Protein AF-A0A962GSU3-F1 (afdb_monomer)

Structure (mmCIF, N/CA/C/O backbone):
data_AF-A0A962GSU3-F1
#
_entry.id   AF-A0A962GSU3-F1
#
loop_
_atom_site.group_PDB
_atom_site.id
_atom_site.type_symbol
_atom_site.label_atom_id
_atom_site.label_alt_id
_atom_site.label_comp_id
_atom_site.label_asym_id
_atom_site.label_entity_id
_atom_site.label_seq_id
_atom_site.pdbx_PDB_ins_code
_atom_site.Cartn_x
_atom_site.Cartn_y
_atom_site.Cartn_z
_atom_site.occupancy
_atom_site.B_iso_or_equiv
_atom_site.auth_seq_id
_atom_site.auth_comp_id
_atom_site.auth_asym_id
_atom_site.auth_atom_id
_atom_site.pdbx_PDB_model_num
ATOM 1 N N . VAL A 1 1 ? 14.286 -8.274 -24.736 1.00 92.25 1 VAL A N 1
ATOM 2 C CA . VAL A 1 1 ? 14.435 -6.960 -24.061 1.00 92.25 1 VAL A CA 1
ATOM 3 C C . VAL A 1 1 ? 13.382 -5.939 -24.498 1.00 92.25 1 VAL A C 1
ATOM 5 O O . VAL A 1 1 ? 12.636 -5.507 -23.636 1.00 92.25 1 VAL A O 1
ATOM 8 N N . LYS A 1 2 ? 13.214 -5.642 -25.800 1.00 97.00 2 LYS A N 1
ATOM 9 C CA . LYS A 1 2 ? 12.208 -4.683 -26.334 1.00 97.00 2 LYS A CA 1
ATOM 10 C C . LYS A 1 2 ? 10.817 -4.743 -25.669 1.00 97.00 2 LYS A C 1
ATOM 12 O O . LYS A 1 2 ? 10.337 -3.745 -25.149 1.00 97.00 2 LYS A O 1
ATOM 17 N N . ARG A 1 3 ? 10.202 -5.933 -25.636 1.00 96.81 3 ARG A N 1
ATOM 18 C CA . ARG A 1 3 ? 8.864 -6.163 -25.050 1.00 96.81 3 ARG A CA 1
ATOM 19 C C . ARG A 1 3 ? 8.799 -5.875 -23.545 1.00 96.81 3 ARG A C 1
ATOM 21 O O . ARG A 1 3 ? 7.816 -5.310 -23.094 1.00 96.81 3 ARG A O 1
ATOM 28 N N . MET A 1 4 ? 9.853 -6.216 -22.799 1.00 97.38 4 MET A N 1
ATOM 29 C CA . MET A 1 4 ? 9.926 -5.952 -21.355 1.00 97.38 4 MET A CA 1
ATOM 30 C C . MET A 1 4 ? 9.990 -4.453 -21.065 1.00 97.38 4 MET A C 1
ATOM 32 O O . MET A 1 4 ? 9.334 -3.987 -20.146 1.00 97.38 4 MET A O 1
ATOM 36 N N . ILE A 1 5 ? 10.727 -3.694 -21.883 1.00 97.50 5 ILE A N 1
ATOM 37 C CA . ILE A 1 5 ? 10.762 -2.231 -21.774 1.00 97.50 5 ILE A CA 1
ATOM 38 C C . ILE A 1 5 ? 9.368 -1.653 -22.062 1.00 97.50 5 ILE A C 1
ATOM 40 O O . ILE A 1 5 ? 8.900 -0.806 -21.319 1.00 97.50 5 ILE A O 1
ATOM 44 N N . CYS A 1 6 ? 8.657 -2.159 -23.075 1.00 97.50 6 CYS A N 1
ATOM 45 C CA . CYS A 1 6 ? 7.328 -1.648 -23.438 1.00 97.50 6 CYS A CA 1
ATOM 46 C C . CYS A 1 6 ? 6.250 -1.846 -22.352 1.00 97.50 6 CYS A C 1
ATOM 48 O O . CYS A 1 6 ? 5.278 -1.099 -22.337 1.00 97.50 6 CYS A O 1
ATOM 50 N N . ILE A 1 7 ? 6.395 -2.834 -21.460 1.00 96.38 7 ILE A N 1
ATOM 51 C CA . ILE A 1 7 ? 5.463 -3.053 -20.334 1.00 96.38 7 ILE A CA 1
ATOM 52 C C . ILE A 1 7 ? 5.933 -2.407 -19.023 1.00 96.38 7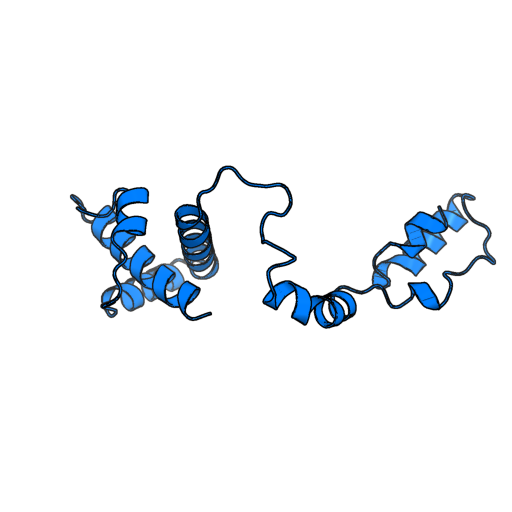 ILE A C 1
ATOM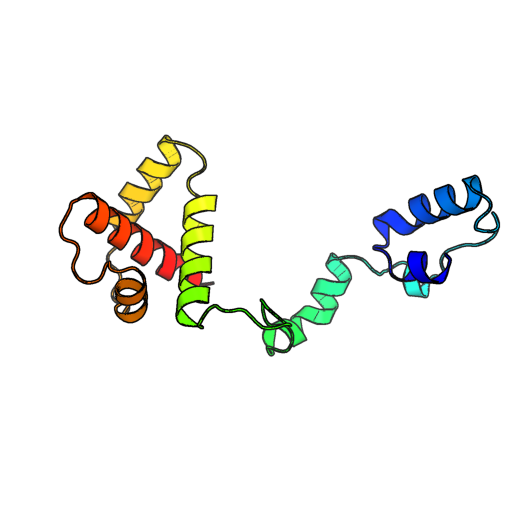 54 O O . ILE A 1 7 ? 5.197 -2.423 -18.039 1.00 96.38 7 ILE A O 1
ATOM 58 N N . ALA A 1 8 ? 7.154 -1.865 -18.985 1.00 96.94 8 ALA A N 1
ATOM 59 C CA . ALA A 1 8 ? 7.671 -1.159 -17.820 1.00 96.94 8 ALA A CA 1
ATOM 60 C C . ALA A 1 8 ? 6.967 0.193 -17.650 1.00 96.94 8 ALA A C 1
ATOM 62 O O . ALA A 1 8 ? 6.444 0.751 -18.623 1.00 96.94 8 ALA A O 1
ATOM 63 N N . ASP A 1 9 ? 6.987 0.725 -16.424 1.00 97.19 9 ASP A N 1
ATOM 64 C CA . ASP A 1 9 ? 6.545 2.099 -16.179 1.00 97.19 9 ASP A CA 1
ATOM 65 C C . ASP A 1 9 ? 7.369 3.059 -17.048 1.00 97.19 9 ASP A C 1
ATOM 67 O O . ASP A 1 9 ? 8.596 2.942 -17.147 1.00 97.19 9 ASP A O 1
ATOM 71 N N . SER A 1 10 ? 6.677 3.994 -17.695 1.00 96.81 10 SER A N 1
ATOM 72 C CA . SER A 1 10 ? 7.243 4.907 -18.688 1.00 96.81 10 SER A CA 1
ATOM 73 C C . SER A 1 10 ? 8.369 5.763 -18.126 1.00 96.81 10 SER A C 1
ATOM 75 O O . SER A 1 10 ? 9.296 6.083 -18.865 1.00 96.81 10 SER A O 1
ATOM 77 N N . GLN A 1 11 ? 8.361 6.053 -16.820 1.00 96.38 11 GLN A N 1
ATOM 78 C CA . GLN A 1 11 ? 9.443 6.804 -16.179 1.00 96.38 11 GLN A CA 1
ATOM 79 C C . GLN A 1 11 ? 10.794 6.062 -16.186 1.00 96.38 11 GLN A C 1
ATOM 81 O O . GLN A 1 11 ? 11.836 6.702 -16.110 1.00 96.38 11 GLN A O 1
ATOM 86 N N . PHE A 1 12 ? 10.792 4.728 -16.305 1.00 97.19 12 PHE A N 1
ATOM 87 C CA . PHE A 1 12 ? 12.009 3.902 -16.317 1.00 97.19 12 PHE A CA 1
ATOM 88 C C . PHE A 1 12 ? 12.397 3.414 -17.716 1.00 97.19 12 PHE A C 1
ATOM 90 O O . PHE A 1 12 ? 13.462 2.828 -17.904 1.00 97.19 12 PHE A O 1
ATOM 97 N N . GLN A 1 13 ? 11.534 3.611 -18.714 1.00 97.69 13 GLN A N 1
ATOM 98 C CA . GLN A 1 13 ? 11.713 3.038 -20.047 1.00 97.69 13 GLN A CA 1
ATOM 99 C C . GLN A 1 13 ? 13.002 3.505 -20.735 1.00 97.69 13 GLN A C 1
ATOM 101 O O . GLN A 1 13 ? 13.687 2.688 -21.356 1.00 97.69 13 GLN A O 1
ATOM 106 N N . ASP A 1 14 ? 13.354 4.787 -20.610 1.00 96.75 14 ASP A N 1
ATOM 107 C CA . ASP A 1 14 ? 14.562 5.333 -21.236 1.00 96.75 14 ASP A CA 1
ATOM 108 C C . ASP A 1 14 ? 15.842 4.856 -20.548 1.00 96.75 14 ASP A C 1
ATOM 110 O O . ASP A 1 14 ? 16.786 4.476 -21.240 1.00 96.75 14 ASP A O 1
ATOM 114 N N . GLU A 1 15 ? 15.858 4.790 -19.216 1.00 97.75 15 GLU A N 1
ATOM 115 C CA . GLU A 1 15 ? 16.981 4.233 -18.455 1.00 97.75 15 GLU A CA 1
ATOM 116 C C . GLU A 1 15 ? 17.198 2.757 -18.820 1.00 97.75 15 GLU A C 1
ATOM 118 O O . GLU A 1 15 ? 18.289 2.364 -19.229 1.00 97.75 15 GLU A O 1
ATOM 123 N N . LEU A 1 16 ? 16.131 1.949 -18.802 1.00 97.81 16 LEU A N 1
ATOM 124 C CA . LEU A 1 16 ? 16.188 0.533 -19.176 1.00 97.81 16 LEU A CA 1
ATOM 125 C C . LEU A 1 16 ? 16.673 0.329 -20.618 1.00 97.81 16 LEU A C 1
ATOM 127 O O . LEU A 1 16 ? 17.412 -0.620 -20.902 1.00 97.81 16 LEU A O 1
ATOM 131 N N . ARG A 1 17 ? 16.271 1.211 -21.542 1.00 97.69 17 ARG A N 1
ATOM 132 C CA . ARG A 1 17 ? 16.750 1.214 -22.929 1.00 97.69 17 ARG A CA 1
ATOM 133 C C . ARG A 1 17 ? 18.241 1.525 -22.994 1.00 97.69 17 ARG A C 1
ATOM 135 O O . ARG A 1 17 ? 18.968 0.779 -23.646 1.00 97.69 17 ARG A O 1
ATOM 142 N N . GLN A 1 18 ? 18.696 2.580 -22.317 1.00 97.56 18 GLN A N 1
ATOM 143 C CA . GLN A 1 18 ? 20.109 2.971 -22.269 1.00 97.56 18 GLN A CA 1
ATOM 144 C C . GLN A 1 18 ? 20.977 1.842 -21.707 1.00 97.56 18 GLN A C 1
ATOM 146 O O . GLN A 1 18 ? 21.961 1.459 -22.339 1.00 97.56 18 GLN A O 1
ATOM 151 N N . THR A 1 19 ? 20.570 1.229 -20.591 1.00 97.88 19 THR A N 1
ATOM 152 C CA . THR A 1 19 ? 21.261 0.065 -20.022 1.00 97.88 19 THR A CA 1
ATOM 153 C C . THR A 1 19 ? 21.301 -1.096 -21.016 1.00 97.88 19 THR A C 1
ATOM 155 O O . THR A 1 19 ? 22.338 -1.726 -21.212 1.00 97.88 19 THR A O 1
ATOM 158 N N . ALA A 1 20 ? 20.194 -1.392 -21.699 1.00 97.50 20 ALA A N 1
ATOM 159 C CA . ALA A 1 20 ? 20.166 -2.470 -22.682 1.00 97.50 20 ALA A CA 1
ATOM 160 C C . ALA A 1 20 ? 21.107 -2.226 -23.875 1.00 97.50 20 ALA A C 1
ATOM 162 O O . ALA A 1 20 ? 21.723 -3.181 -24.349 1.00 97.50 20 ALA A O 1
ATOM 163 N N . VAL A 1 21 ? 21.234 -0.977 -24.334 1.00 97.88 21 VAL A N 1
ATOM 164 C CA . VAL A 1 21 ? 22.187 -0.581 -25.383 1.00 97.88 21 VAL A CA 1
ATOM 165 C C . VAL A 1 21 ? 23.625 -0.721 -24.885 1.00 97.88 21 VAL A C 1
ATOM 167 O O . VAL A 1 21 ? 24.434 -1.351 -25.557 1.00 97.88 21 VAL A O 1
ATOM 170 N N . GLN A 1 22 ? 23.929 -0.229 -23.679 1.00 97.88 22 GLN A N 1
ATOM 171 C CA . GLN A 1 22 ? 25.259 -0.331 -23.065 1.00 97.88 22 GLN A CA 1
ATOM 172 C C . GLN A 1 22 ? 25.764 -1.780 -22.988 1.00 97.88 22 GLN A C 1
ATOM 174 O O . GLN A 1 22 ? 26.938 -2.048 -23.227 1.00 97.88 22 GLN A O 1
ATOM 179 N N . PHE A 1 23 ? 24.877 -2.727 -22.678 1.00 97.69 23 PHE A N 1
ATOM 180 C CA . PHE A 1 23 ? 25.206 -4.154 -22.604 1.00 97.69 23 PHE A CA 1
ATOM 181 C C . PHE A 1 23 ? 24.999 -4.908 -23.928 1.00 97.69 23 PHE A C 1
ATOM 183 O O . PHE A 1 23 ? 24.923 -6.137 -23.919 1.00 97.69 23 PHE A O 1
ATOM 190 N N . ASN A 1 24 ? 24.881 -4.205 -25.060 1.00 96.62 24 ASN A N 1
ATOM 191 C CA . ASN A 1 24 ? 24.697 -4.781 -26.398 1.00 96.62 24 ASN A CA 1
ATOM 192 C C . ASN A 1 24 ? 23.477 -5.720 -26.528 1.00 96.62 24 ASN A C 1
ATOM 194 O O . ASN A 1 24 ? 23.428 -6.587 -27.397 1.00 96.62 24 ASN A O 1
ATOM 198 N N . LYS A 1 25 ? 22.459 -5.561 -25.670 1.00 96.88 25 LYS A N 1
ATOM 199 C CA . LYS A 1 25 ? 21.205 -6.340 -25.713 1.00 96.88 25 LYS A CA 1
ATOM 200 C C . LYS A 1 25 ? 20.150 -5.708 -26.623 1.00 96.88 25 LYS A C 1
ATOM 202 O O . LYS A 1 25 ? 19.066 -6.275 -26.810 1.00 96.88 25 LYS A O 1
ATOM 207 N N . LEU A 1 26 ? 20.421 -4.503 -27.114 1.00 96.75 26 LEU A N 1
ATOM 208 C CA . LEU A 1 26 ? 19.504 -3.684 -27.884 1.00 96.75 26 LEU A CA 1
ATOM 209 C C . LEU A 1 26 ? 20.293 -2.747 -28.795 1.00 96.75 26 LEU A C 1
ATOM 211 O O . LEU A 1 26 ? 21.341 -2.247 -28.403 1.00 96.75 26 LEU A O 1
ATOM 215 N N . SER A 1 27 ? 19.777 -2.515 -29.998 1.00 96.62 27 SER A N 1
ATOM 216 C CA . SER A 1 27 ? 20.381 -1.566 -30.929 1.00 96.62 27 SER A CA 1
ATOM 217 C C . SER A 1 27 ? 20.176 -0.126 -30.455 1.00 96.62 27 SER A C 1
ATOM 219 O O . SER A 1 27 ? 19.132 0.191 -29.879 1.00 96.62 27 SER A O 1
ATOM 221 N N . ALA A 1 28 ? 21.167 0.734 -30.690 1.00 95.44 28 ALA A N 1
ATOM 222 C CA . ALA A 1 28 ? 21.173 2.118 -30.216 1.00 95.44 28 ALA A CA 1
ATOM 223 C C . ALA A 1 28 ? 20.059 2.979 -30.837 1.00 95.44 28 ALA A C 1
ATOM 225 O O . ALA A 1 28 ? 19.547 3.881 -30.171 1.00 95.44 28 ALA A O 1
ATOM 226 N N . ASP A 1 29 ? 19.675 2.658 -32.075 1.00 96.50 29 ASP A N 1
ATOM 227 C CA . ASP A 1 29 ? 18.597 3.280 -32.857 1.00 96.50 29 ASP A CA 1
ATOM 228 C C . ASP A 1 29 ? 17.195 2.832 -32.427 1.00 96.50 29 ASP A C 1
ATOM 230 O O . ASP A 1 29 ? 16.196 3.414 -32.843 1.00 96.50 29 ASP A O 1
ATOM 234 N N . TRP A 1 30 ? 17.090 1.783 -31.609 1.00 97.06 30 TRP A N 1
ATOM 235 C CA . TRP A 1 30 ? 15.788 1.336 -31.156 1.00 97.06 30 TRP A CA 1
ATOM 236 C C . TRP A 1 30 ? 15.248 2.291 -30.097 1.00 97.06 30 TRP A C 1
ATOM 238 O O . TRP A 1 30 ? 15.896 2.549 -29.077 1.00 97.06 30 TRP A O 1
ATOM 248 N N . GLU A 1 31 ? 14.011 2.724 -30.309 1.00 96.19 31 GLU A N 1
ATOM 249 C CA . GLU A 1 31 ? 13.237 3.550 -29.391 1.00 96.19 31 GLU A CA 1
ATOM 250 C C . GLU A 1 31 ? 11.966 2.832 -28.941 1.00 96.19 31 GLU A C 1
ATOM 252 O O . GLU A 1 31 ? 11.438 1.944 -29.620 1.00 96.19 31 GLU A O 1
ATOM 257 N N . VAL A 1 32 ? 11.456 3.230 -27.775 1.00 96.38 32 VAL A N 1
ATOM 258 C CA . VAL A 1 32 ? 10.179 2.713 -27.285 1.00 96.38 32 VAL A CA 1
ATOM 259 C C . VAL A 1 32 ? 9.049 3.308 -28.131 1.00 96.38 32 VAL A C 1
ATOM 261 O O . VAL A 1 32 ? 8.944 4.538 -28.194 1.00 96.38 32 VAL A O 1
ATOM 264 N N . PRO A 1 33 ? 8.192 2.481 -28.765 1.00 96.69 33 PRO A N 1
ATOM 265 C CA . PRO A 1 33 ? 7.115 2.990 -29.607 1.00 96.69 33 PRO A CA 1
ATOM 266 C C . PRO A 1 33 ? 6.145 3.872 -28.815 1.00 96.69 33 PRO A C 1
ATOM 268 O O . PRO A 1 33 ? 5.821 3.566 -27.666 1.00 96.69 33 PRO A O 1
ATOM 271 N N . GLN A 1 34 ? 5.626 4.922 -29.456 1.00 95.75 34 GLN A N 1
ATOM 272 C CA . GLN A 1 34 ? 4.767 5.939 -28.828 1.00 95.75 34 GLN A CA 1
ATOM 273 C C . GLN A 1 34 ? 3.577 5.354 -28.050 1.00 95.75 34 GLN A C 1
ATOM 275 O O . GLN A 1 34 ? 3.269 5.810 -26.953 1.00 95.75 34 GLN A O 1
ATOM 280 N N . ASN A 1 35 ? 2.968 4.277 -28.553 1.00 95.50 35 ASN A N 1
ATOM 281 C CA . ASN A 1 35 ? 1.828 3.619 -27.904 1.00 95.50 35 ASN A CA 1
ATOM 282 C C . ASN A 1 35 ? 2.139 3.071 -26.495 1.00 95.50 35 ASN A C 1
ATOM 284 O O . ASN A 1 35 ? 1.214 2.828 -25.726 1.00 95.50 35 ASN A O 1
ATOM 288 N N . PHE A 1 36 ? 3.417 2.880 -26.145 1.00 96.19 36 PHE A N 1
ATOM 289 C CA . PHE A 1 36 ? 3.859 2.363 -24.843 1.00 96.19 36 PHE A CA 1
ATOM 290 C C . PHE A 1 36 ? 4.429 3.442 -23.912 1.00 96.19 36 PHE A C 1
ATOM 292 O O . PHE A 1 36 ? 4.732 3.147 -22.758 1.00 96.19 36 PHE A O 1
ATOM 299 N N . ARG A 1 37 ? 4.546 4.692 -24.383 1.00 95.62 37 ARG A N 1
ATOM 300 C CA . ARG A 1 37 ? 5.134 5.821 -23.635 1.00 95.62 37 ARG A CA 1
ATOM 301 C C . ARG A 1 37 ? 4.216 6.411 -22.561 1.00 95.62 37 ARG A C 1
ATOM 303 O O . ARG A 1 37 ? 4.627 7.311 -21.837 1.00 95.62 37 ARG A O 1
ATOM 310 N N . ASN A 1 38 ? 2.976 5.931 -22.476 1.00 95.88 38 ASN A N 1
ATOM 311 C CA . ASN A 1 38 ? 1.967 6.419 -21.535 1.00 95.88 38 ASN A CA 1
ATOM 312 C C . ASN A 1 38 ? 1.547 5.363 -20.497 1.00 95.88 38 ASN A C 1
ATOM 314 O O . ASN A 1 38 ? 0.461 5.432 -19.924 1.00 95.88 38 ASN A O 1
ATOM 318 N N . ASN A 1 39 ? 2.394 4.361 -20.267 1.00 95.62 39 ASN A N 1
ATOM 319 C CA . ASN A 1 39 ? 2.224 3.375 -19.207 1.00 95.62 39 ASN A CA 1
ATOM 320 C C . ASN A 1 39 ? 2.755 3.947 -17.883 1.00 95.62 39 ASN A C 1
ATOM 322 O O . ASN A 1 39 ? 3.888 3.662 -17.504 1.00 95.62 39 ASN A O 1
ATOM 326 N N . THR A 1 40 ? 1.984 4.817 -17.232 1.00 95.75 40 THR A N 1
ATOM 327 C CA . THR A 1 40 ? 2.326 5.407 -15.926 1.00 95.75 40 THR A CA 1
ATOM 328 C C . THR A 1 40 ? 1.271 5.049 -14.891 1.00 95.75 40 THR A C 1
ATOM 330 O O . THR A 1 40 ? 0.093 4.880 -15.221 1.00 95.75 40 THR A O 1
ATOM 333 N N . ALA A 1 41 ? 1.670 4.982 -13.620 1.00 92.50 41 ALA A N 1
ATOM 334 C CA . ALA A 1 41 ? 0.749 4.690 -12.523 1.00 92.50 41 ALA A CA 1
ATOM 335 C C . 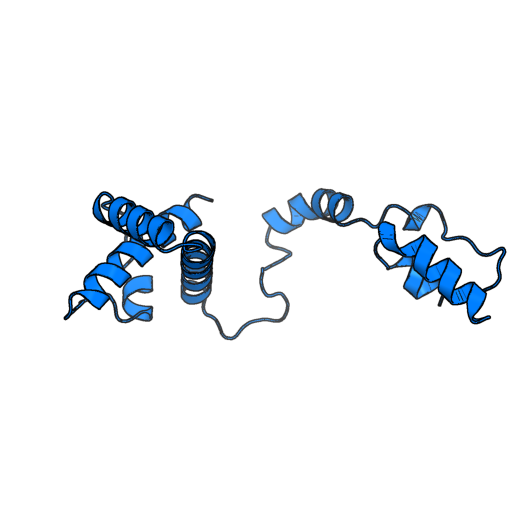ALA A 1 41 ? -0.492 5.608 -12.518 1.00 92.50 41 ALA A C 1
ATOM 337 O O . ALA A 1 41 ? -1.604 5.137 -12.294 1.00 92.50 41 ALA A O 1
ATOM 338 N N . GLN A 1 42 ? -0.325 6.900 -12.815 1.00 94.06 42 GLN A N 1
ATOM 339 C CA . GLN A 1 42 ? -1.410 7.885 -12.832 1.00 94.06 42 GLN A CA 1
ATOM 340 C C . GLN A 1 42 ? -2.407 7.629 -13.970 1.00 94.06 42 GLN A C 1
ATOM 342 O O . GLN A 1 42 ? -3.619 7.735 -13.776 1.00 94.06 42 GLN A O 1
ATOM 347 N N . VAL A 1 43 ? -1.913 7.284 -15.162 1.00 94.88 43 VAL A N 1
ATOM 348 C CA . VAL A 1 43 ? -2.765 6.978 -16.321 1.00 94.88 43 VAL A CA 1
ATOM 349 C C . VAL A 1 43 ? -3.529 5.685 -16.092 1.00 94.88 43 VAL A C 1
ATOM 351 O O . VAL A 1 43 ? -4.739 5.653 -16.318 1.00 94.88 43 VAL A O 1
ATOM 354 N N . LEU A 1 44 ? -2.848 4.654 -15.589 1.00 92.31 44 LEU A N 1
ATOM 355 C CA . LEU A 1 44 ? -3.476 3.388 -15.229 1.00 92.31 44 LEU A CA 1
ATOM 356 C C . LEU A 1 44 ? -4.550 3.596 -14.156 1.00 92.31 44 LEU A C 1
ATOM 358 O O . LEU A 1 44 ? -5.662 3.096 -14.303 1.00 92.31 44 LEU A O 1
ATOM 362 N N . ASP A 1 45 ? -4.275 4.374 -13.106 1.00 91.50 45 ASP A N 1
ATOM 363 C CA . ASP A 1 45 ? -5.266 4.630 -12.058 1.00 91.50 45 ASP A CA 1
ATOM 364 C C . ASP A 1 45 ? -6.511 5.334 -12.610 1.00 91.50 45 ASP A C 1
ATOM 366 O O . ASP A 1 45 ? -7.635 4.917 -12.332 1.00 91.50 45 ASP A O 1
ATOM 370 N N . LYS A 1 46 ? -6.325 6.325 -13.491 1.00 93.50 46 LYS A N 1
ATOM 371 C CA . LYS A 1 46 ? -7.437 6.996 -14.174 1.00 93.50 46 LYS A CA 1
ATOM 372 C C . LYS A 1 46 ? -8.242 6.026 -15.044 1.00 93.50 46 LYS A C 1
ATOM 374 O O . LYS A 1 46 ? -9.467 6.007 -14.940 1.00 93.50 46 LYS A O 1
ATOM 379 N N . GLN A 1 47 ? -7.573 5.222 -15.872 1.00 92.88 47 GLN A N 1
ATOM 380 C CA . GLN A 1 47 ? -8.215 4.272 -16.790 1.00 92.88 47 GLN A CA 1
ATOM 381 C C . GLN A 1 47 ? -8.977 3.167 -16.053 1.00 92.88 47 GLN A C 1
ATOM 383 O O . GLN A 1 47 ? -10.072 2.791 -16.465 1.00 92.88 47 GLN A O 1
ATOM 388 N N . PHE A 1 48 ? -8.422 2.667 -14.949 1.00 90.94 48 PHE A N 1
ATOM 389 C CA . PHE A 1 48 ? -8.997 1.548 -14.207 1.00 90.94 48 PHE A CA 1
ATOM 390 C C . PHE A 1 48 ? -9.878 1.965 -13.022 1.00 90.94 48 PHE A C 1
ATOM 392 O O . PHE A 1 48 ? -10.475 1.097 -12.385 1.00 90.94 48 PHE A O 1
ATOM 399 N N . SER A 1 49 ? -10.015 3.264 -12.739 1.00 90.00 49 SER A N 1
ATOM 400 C CA . SER A 1 49 ? -10.824 3.792 -11.629 1.00 90.00 49 SER A CA 1
ATOM 401 C C . SER A 1 49 ? -12.259 3.248 -11.616 1.00 90.00 49 SER A C 1
ATOM 403 O O . SER A 1 49 ? -12.700 2.706 -10.604 1.00 90.00 49 SER A O 1
ATOM 405 N N . GLN A 1 50 ? -12.960 3.288 -12.753 1.00 90.62 50 GLN A N 1
ATOM 406 C CA . GLN A 1 50 ? -14.332 2.782 -12.874 1.00 90.62 50 GLN A CA 1
ATOM 407 C C . GLN A 1 50 ? -14.429 1.277 -12.583 1.00 90.62 50 GLN A C 1
ATOM 409 O O . GLN A 1 50 ? -15.349 0.826 -11.898 1.00 90.62 50 GLN A O 1
ATOM 414 N N . PHE A 1 51 ? -13.469 0.492 -13.070 1.00 89.94 51 PHE A N 1
ATOM 415 C CA . PHE A 1 51 ? -13.429 -0.951 -12.841 1.00 89.94 51 PHE A CA 1
ATOM 416 C C . PHE A 1 51 ? -13.109 -1.288 -11.380 1.00 89.94 51 PHE A C 1
ATOM 418 O O . PHE A 1 51 ? -13.704 -2.213 -10.827 1.00 89.94 51 PHE A O 1
ATOM 425 N N . LYS A 1 52 ? -12.236 -0.506 -10.728 1.00 86.56 52 LYS A N 1
ATOM 426 C CA . LYS A 1 52 ? -11.988 -0.604 -9.281 1.00 86.56 52 LYS A CA 1
ATOM 427 C C . LYS A 1 52 ? -13.269 -0.339 -8.492 1.00 86.56 52 LYS A C 1
ATOM 429 O O . LYS A 1 52 ? -13.624 -1.145 -7.638 1.00 86.56 52 LYS A O 1
ATOM 434 N N . SER A 1 53 ? -13.997 0.732 -8.815 1.00 85.81 53 SER A N 1
ATOM 435 C CA . SER A 1 53 ? -15.284 1.050 -8.177 1.00 85.81 53 SER A CA 1
ATOM 436 C C . SER A 1 53 ? -16.363 -0.005 -8.437 1.00 85.81 53 SER A C 1
ATOM 438 O O . SER A 1 53 ? -17.240 -0.191 -7.603 1.00 85.81 53 SER A O 1
ATOM 440 N N . SER A 1 54 ? -16.278 -0.718 -9.562 1.00 89.56 54 SER A N 1
ATOM 441 C CA . SER A 1 54 ? -17.189 -1.815 -9.918 1.00 89.56 54 SER A CA 1
ATOM 442 C C . SER A 1 54 ? -16.782 -3.170 -9.314 1.00 89.56 54 SER A C 1
ATOM 444 O O . SER A 1 54 ? -17.425 -4.176 -9.593 1.00 89.56 54 SER A O 1
ATOM 446 N N . GLY A 1 55 ? -15.715 -3.222 -8.506 1.00 85.81 55 GLY A N 1
ATOM 447 C CA . GLY A 1 55 ? -15.290 -4.429 -7.788 1.00 85.81 55 GLY A CA 1
ATOM 448 C C . GLY A 1 55 ? -14.430 -5.418 -8.585 1.00 85.81 55 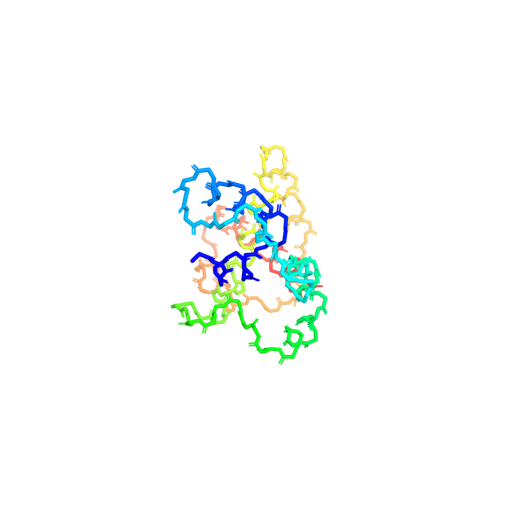GLY A C 1
ATOM 449 O O . GLY A 1 55 ? -14.103 -6.477 -8.060 1.00 85.81 55 GLY A O 1
ATOM 450 N N . PHE A 1 56 ? -14.005 -5.091 -9.813 1.00 87.88 56 PHE A N 1
ATOM 451 C CA . PHE A 1 56 ? -13.185 -5.998 -10.642 1.00 87.88 56 PHE A CA 1
ATOM 452 C C . PHE A 1 56 ? -11.755 -6.194 -10.126 1.00 87.88 56 PHE A C 1
ATOM 454 O O . PHE A 1 56 ? -11.104 -7.179 -10.465 1.00 87.88 56 PHE A O 1
ATOM 461 N N . PHE A 1 57 ? -11.254 -5.257 -9.320 1.00 85.75 57 PHE A N 1
ATOM 462 C CA . PHE A 1 57 ? -9.903 -5.294 -8.764 1.00 85.75 57 PHE A CA 1
ATOM 463 C C . PHE A 1 57 ? -9.970 -5.343 -7.235 1.00 85.75 57 PHE A C 1
ATOM 465 O O . PHE A 1 57 ? -9.804 -4.307 -6.581 1.00 85.75 57 PHE A O 1
ATOM 472 N N . PRO A 1 58 ? -10.247 -6.522 -6.647 1.00 80.12 58 PRO A N 1
ATOM 473 C CA . PRO A 1 58 ? -10.215 -6.682 -5.201 1.00 80.12 58 PRO A CA 1
ATOM 474 C C . PRO A 1 58 ? -8.798 -6.437 -4.669 1.00 80.12 58 PRO A C 1
ATOM 476 O O . PRO A 1 58 ? -7.804 -6.592 -5.379 1.00 80.12 58 PRO A O 1
ATOM 479 N N . ILE A 1 59 ? -8.702 -6.085 -3.385 1.00 78.25 59 ILE A N 1
ATOM 480 C CA . ILE A 1 59 ? -7.421 -5.795 -2.714 1.00 78.25 59 ILE A CA 1
ATOM 481 C C . ILE A 1 59 ? -6.470 -7.006 -2.785 1.00 78.25 59 ILE A C 1
ATOM 483 O O . ILE A 1 59 ? -5.258 -6.828 -2.895 1.00 78.25 59 ILE A O 1
ATOM 487 N N . PHE A 1 60 ? -7.024 -8.223 -2.759 1.00 84.31 60 PHE A N 1
ATOM 488 C CA . PHE A 1 60 ? -6.293 -9.489 -2.839 1.00 84.31 60 PHE A CA 1
ATOM 489 C C . PHE A 1 60 ? -6.809 -10.331 -4.023 1.00 84.31 60 PHE A C 1
ATOM 491 O O . PHE A 1 60 ? -7.689 -11.171 -3.840 1.00 84.31 60 PHE A O 1
ATOM 498 N N . PRO A 1 61 ? -6.298 -10.116 -5.252 1.00 82.38 61 PRO A N 1
ATOM 499 C CA . PRO A 1 61 ? -6.830 -10.746 -6.469 1.00 82.38 61 PRO A CA 1
ATOM 500 C C . PRO A 1 61 ? -6.557 -12.248 -6.586 1.00 82.38 61 PRO A C 1
ATOM 502 O O . PRO A 1 61 ? -7.244 -12.932 -7.335 1.00 82.38 61 PRO A O 1
ATOM 505 N N . PHE A 1 62 ? -5.586 -12.772 -5.839 1.00 86.69 62 PHE A N 1
ATOM 506 C CA . PHE A 1 62 ? -5.242 -14.198 -5.821 1.00 86.69 62 PHE A CA 1
ATOM 507 C C . PHE A 1 62 ? -5.797 -14.926 -4.587 1.00 86.69 62 PHE A C 1
ATOM 509 O O . PHE A 1 62 ? -5.355 -16.025 -4.270 1.00 86.69 62 PHE A O 1
ATOM 516 N N . GLY A 1 63 ? -6.755 -14.304 -3.892 1.00 81.69 63 GLY A N 1
ATOM 517 C CA . GLY A 1 63 ? -7.253 -14.765 -2.601 1.00 81.69 63 GLY A CA 1
ATOM 518 C C . GLY A 1 63 ? -6.351 -14.354 -1.435 1.00 81.69 63 GLY A C 1
ATOM 519 O O . GLY A 1 63 ? -5.206 -13.928 -1.608 1.00 81.69 63 GLY A O 1
ATOM 520 N N . CYS A 1 64 ? -6.897 -14.448 -0.227 1.00 86.81 64 CYS A N 1
ATOM 521 C CA . CYS A 1 64 ? -6.163 -14.329 1.026 1.00 86.81 64 CYS A CA 1
ATOM 522 C C . CYS A 1 64 ? -6.845 -15.177 2.100 1.00 86.81 64 CYS A C 1
ATOM 524 O O . CYS A 1 64 ? -8.057 -15.363 2.050 1.00 86.81 64 CYS A O 1
ATOM 526 N N . ASP A 1 65 ? -6.089 -15.587 3.115 1.00 90.38 65 ASP A N 1
ATOM 527 C CA . ASP A 1 65 ? -6.625 -16.335 4.262 1.00 90.38 65 ASP A CA 1
ATOM 528 C C . ASP A 1 65 ? -7.426 -15.456 5.242 1.00 90.38 65 ASP A C 1
ATOM 530 O O . ASP A 1 65 ? -7.847 -15.919 6.300 1.00 90.38 65 ASP A O 1
ATOM 534 N N . PHE A 1 66 ? -7.622 -14.175 4.913 1.00 89.94 66 PHE A N 1
ATOM 535 C CA . PHE A 1 66 ? -8.443 -13.263 5.696 1.00 89.94 66 PHE A CA 1
ATOM 536 C C . PHE A 1 66 ? -9.903 -13.329 5.257 1.00 89.94 66 PHE A C 1
ATOM 538 O O . PHE A 1 66 ? -10.226 -13.207 4.077 1.00 89.94 66 PHE A O 1
ATOM 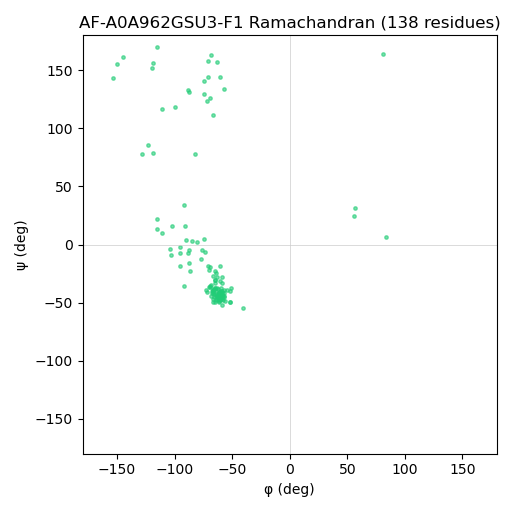545 N N . THR A 1 67 ? -10.779 -13.425 6.244 1.00 90.81 67 THR A N 1
ATOM 546 C CA . THR A 1 67 ? -12.215 -13.169 6.114 1.00 90.81 67 THR A CA 1
ATOM 547 C C . THR A 1 67 ? -12.499 -11.687 5.853 1.00 90.81 67 THR A C 1
ATOM 549 O O . THR A 1 67 ? -11.671 -10.815 6.140 1.00 90.81 67 THR A O 1
ATOM 552 N N . ASP A 1 68 ? -13.702 -11.372 5.369 1.00 87.19 68 ASP A N 1
ATOM 553 C CA . ASP A 1 68 ? -14.130 -9.987 5.137 1.00 87.19 68 ASP A CA 1
ATOM 554 C C . ASP A 1 68 ? -14.046 -9.135 6.416 1.00 87.19 68 ASP A C 1
ATOM 556 O O . ASP A 1 68 ? -13.597 -7.984 6.380 1.00 87.19 68 ASP A O 1
ATOM 560 N N . GLU A 1 69 ? -14.402 -9.698 7.579 1.00 91.38 69 GLU A N 1
ATOM 561 C CA . GLU A 1 69 ? -14.237 -9.024 8.869 1.00 91.38 69 GLU A CA 1
ATOM 562 C C . GLU A 1 69 ? -12.774 -8.696 9.177 1.00 91.38 69 GLU A C 1
ATOM 564 O O . GLU A 1 69 ? -12.466 -7.604 9.667 1.00 91.38 69 GLU A O 1
ATOM 569 N N . GLU A 1 70 ? -11.863 -9.624 8.894 1.00 92.19 70 GLU A N 1
ATOM 570 C CA . GLU A 1 70 ? -10.437 -9.440 9.145 1.00 92.19 70 GLU A CA 1
ATOM 571 C C . GLU A 1 70 ? -9.828 -8.403 8.215 1.00 92.19 70 GLU A C 1
ATOM 573 O O . GLU A 1 70 ? -9.006 -7.604 8.659 1.00 92.19 70 GLU A O 1
ATOM 578 N N . LEU A 1 71 ? -10.275 -8.329 6.962 1.00 90.44 71 LEU A N 1
ATOM 579 C CA . LEU A 1 71 ? -9.854 -7.278 6.041 1.00 90.44 71 LEU A CA 1
ATOM 580 C C . LEU A 1 71 ? -10.227 -5.883 6.557 1.00 90.44 71 LEU A C 1
ATOM 582 O O . LEU A 1 71 ? -9.409 -4.954 6.508 1.00 90.44 71 LEU A O 1
ATOM 586 N N . VAL A 1 72 ? -11.427 -5.738 7.124 1.00 91.62 72 VAL A N 1
ATOM 587 C CA . VAL A 1 72 ? -11.864 -4.489 7.765 1.00 91.62 72 VAL A CA 1
ATOM 588 C C . VAL A 1 72 ? -11.001 -4.168 8.991 1.00 91.62 72 VAL A C 1
ATOM 590 O O . VAL A 1 72 ? -10.542 -3.030 9.143 1.00 91.62 72 VAL A O 1
ATOM 593 N N . ILE A 1 73 ? -10.714 -5.162 9.838 1.00 93.69 73 ILE A N 1
ATOM 594 C CA . ILE A 1 73 ? -9.830 -4.999 11.002 1.00 93.69 73 ILE A CA 1
ATOM 595 C C . ILE A 1 73 ? -8.421 -4.586 10.558 1.00 93.69 73 ILE A C 1
ATOM 597 O O . ILE A 1 73 ? -7.863 -3.631 11.098 1.00 93.69 73 ILE A O 1
ATOM 601 N N . VAL A 1 74 ? -7.853 -5.229 9.536 1.00 92.38 74 VAL A N 1
ATOM 602 C CA . VAL A 1 74 ? -6.528 -4.903 8.989 1.00 92.38 74 VAL A CA 1
ATOM 603 C C . VAL A 1 74 ? -6.483 -3.456 8.497 1.00 92.38 74 VAL A C 1
ATOM 605 O O . VAL A 1 74 ? -5.514 -2.749 8.792 1.00 92.38 74 VAL A O 1
ATOM 608 N N . LYS A 1 75 ? -7.524 -2.974 7.799 1.00 90.75 75 LYS A N 1
ATOM 609 C CA . LYS A 1 75 ? -7.628 -1.564 7.372 1.00 90.75 75 LYS A CA 1
ATOM 610 C C . LYS A 1 75 ? -7.601 -0.624 8.586 1.00 90.75 75 LYS A C 1
ATOM 612 O O . LYS A 1 75 ? -6.831 0.339 8.595 1.00 90.75 75 LYS A O 1
ATOM 617 N N . ALA A 1 76 ? -8.371 -0.931 9.631 1.00 93.12 76 ALA A N 1
ATOM 618 C CA . ALA A 1 76 ? -8.417 -0.149 10.868 1.00 93.12 76 ALA A CA 1
ATOM 619 C C . ALA A 1 76 ? -7.067 -0.134 11.615 1.00 93.12 76 ALA A C 1
ATOM 621 O O . ALA A 1 76 ? -6.592 0.927 12.024 1.00 93.12 76 ALA A O 1
ATOM 622 N N . LEU A 1 77 ? -6.400 -1.282 11.741 1.00 93.12 77 LEU A N 1
ATOM 623 C CA . LEU A 1 77 ? -5.094 -1.388 12.399 1.00 93.12 77 LEU A CA 1
ATOM 624 C C . LEU A 1 77 ? -3.992 -0.663 11.617 1.00 93.12 77 LEU A C 1
ATOM 626 O O . LEU A 1 77 ? -3.171 0.036 12.214 1.00 93.12 77 LEU A O 1
ATOM 630 N N . LYS A 1 78 ? -3.992 -0.759 10.279 1.00 91.50 78 LYS A N 1
ATOM 631 C CA . LYS A 1 78 ? -3.071 0.009 9.424 1.00 91.50 78 LYS A CA 1
ATOM 632 C C . LYS A 1 78 ? -3.262 1.515 9.604 1.00 91.50 78 LYS A C 1
ATOM 634 O O . LYS A 1 78 ? -2.269 2.232 9.708 1.00 91.50 78 LYS A O 1
ATOM 639 N N . TYR A 1 79 ? -4.508 1.980 9.712 1.00 91.00 79 TYR A N 1
ATOM 640 C CA . TYR A 1 79 ? -4.808 3.378 10.023 1.00 91.00 79 TYR A CA 1
ATOM 641 C C . TYR A 1 79 ? -4.264 3.794 11.399 1.00 91.00 79 TYR A C 1
ATOM 643 O O . TYR A 1 79 ? -3.616 4.832 11.513 1.00 91.00 79 TYR A O 1
ATOM 651 N N . LEU A 1 80 ? -4.464 2.988 12.447 1.00 90.69 80 LEU A N 1
ATOM 652 C CA . LEU A 1 80 ? -3.890 3.288 13.767 1.00 90.69 80 LEU A CA 1
ATOM 653 C C . LEU A 1 80 ? -2.364 3.387 13.697 1.00 90.69 80 LEU A C 1
ATOM 655 O O . LEU A 1 80 ? -1.788 4.345 14.211 1.00 90.69 80 L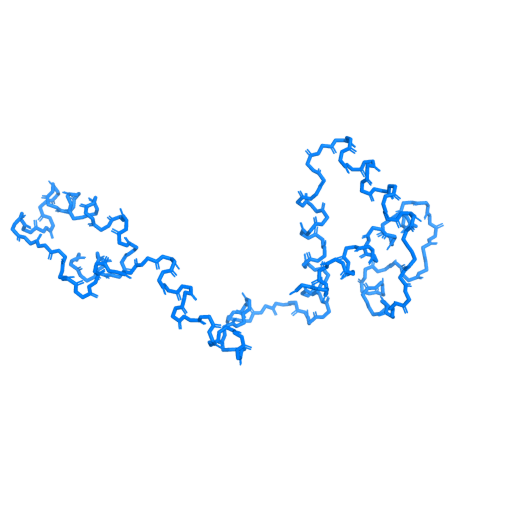EU A O 1
ATOM 659 N N . LYS A 1 81 ? -1.716 2.442 13.003 1.00 88.88 81 LYS A N 1
ATOM 660 C CA . LYS A 1 81 ? -0.263 2.435 12.807 1.00 88.88 81 LYS A CA 1
ATOM 661 C C . LYS A 1 81 ? 0.224 3.691 12.082 1.00 88.88 81 LYS A C 1
ATOM 663 O O . LYS A 1 81 ? 1.195 4.290 12.535 1.00 88.88 81 LYS A O 1
ATOM 668 N N . SER A 1 82 ? -0.447 4.126 11.012 1.00 88.19 82 SER A N 1
ATOM 669 C CA . SER A 1 82 ? -0.040 5.327 10.265 1.00 88.19 82 SER A CA 1
ATOM 670 C C . SER A 1 82 ? -0.192 6.617 11.078 1.00 88.19 82 SER A C 1
ATOM 672 O O . SER A 1 82 ? 0.529 7.577 10.836 1.00 88.19 82 SER A O 1
ATOM 674 N N . GLN A 1 83 ? -1.111 6.647 12.049 1.00 86.75 83 GLN A N 1
ATOM 675 C CA . GLN A 1 83 ? -1.311 7.798 12.938 1.00 86.75 83 GLN A CA 1
ATOM 676 C C . GLN A 1 83 ? -0.416 7.767 14.190 1.00 86.75 83 GLN A C 1
ATOM 678 O O . GLN A 1 83 ? -0.250 8.781 14.866 1.00 86.75 83 GLN A O 1
ATOM 683 N N . ALA A 1 84 ? 0.180 6.620 14.514 1.00 84.94 84 ALA A N 1
ATOM 684 C CA . ALA A 1 84 ? 0.960 6.397 15.731 1.00 84.94 84 ALA A CA 1
ATOM 685 C C . ALA A 1 84 ? 2.471 6.672 15.560 1.00 84.94 84 ALA A C 1
ATOM 687 O O . ALA A 1 84 ? 3.292 6.007 16.193 1.00 84.94 84 ALA A O 1
ATOM 688 N N . GLY A 1 85 ? 2.847 7.651 14.728 1.00 78.94 85 GLY A N 1
ATOM 689 C CA . GLY A 1 85 ? 4.246 7.921 14.359 1.00 78.94 85 GLY A CA 1
ATOM 690 C C . GLY A 1 85 ? 5.140 8.485 15.474 1.00 78.94 85 GLY A C 1
ATOM 691 O O . GLY A 1 85 ? 6.358 8.382 15.388 1.00 78.94 85 GLY A O 1
ATOM 692 N N . SER A 1 86 ? 4.570 9.051 16.543 1.00 84.00 86 SER A N 1
ATOM 693 C CA . SER A 1 86 ? 5.321 9.563 17.701 1.00 84.00 86 SER A CA 1
ATOM 694 C C . SER A 1 86 ? 4.559 9.355 19.011 1.00 84.00 86 SER A C 1
ATOM 696 O O . SER A 1 86 ? 3.340 9.167 18.999 1.00 84.00 86 SER A O 1
ATOM 698 N N . THR A 1 87 ? 5.248 9.418 20.156 1.00 79.25 87 THR A N 1
ATOM 699 C CA . THR A 1 87 ? 4.626 9.278 21.490 1.00 79.25 87 THR A CA 1
ATOM 700 C C . THR A 1 87 ? 3.513 10.305 21.712 1.00 79.25 87 THR A C 1
ATOM 702 O O . THR A 1 87 ? 2.425 9.946 22.159 1.00 79.25 87 THR A O 1
ATOM 705 N N . PHE A 1 88 ? 3.721 11.559 21.297 1.00 83.56 88 PHE A N 1
ATOM 706 C CA . PHE A 1 88 ? 2.684 12.595 21.345 1.00 83.56 88 PHE A CA 1
ATOM 707 C C . PHE A 1 88 ? 1.477 12.256 20.457 1.00 83.56 88 PHE A C 1
ATOM 709 O O . PHE A 1 88 ? 0.328 12.401 20.876 1.00 83.56 88 PHE A O 1
ATOM 716 N N . SER A 1 89 ? 1.718 11.742 19.248 1.00 81.50 89 SER A N 1
ATOM 717 C CA . SER A 1 89 ? 0.644 11.342 18.328 1.00 81.50 89 SER A CA 1
ATOM 718 C C . SER A 1 89 ? -0.183 10.180 18.883 1.00 81.50 89 SER A C 1
ATOM 720 O O . SER A 1 89 ? -1.406 10.195 18.761 1.00 81.50 89 SER A O 1
ATOM 722 N N . LYS A 1 90 ? 0.455 9.224 19.574 1.00 82.94 90 LYS A N 1
ATOM 723 C CA . LYS A 1 90 ? -0.228 8.130 20.285 1.00 82.94 90 LYS A CA 1
ATOM 724 C C . LYS A 1 90 ? -1.138 8.657 21.396 1.00 82.94 90 LYS A C 1
ATOM 726 O O . LYS A 1 90 ? -2.299 8.264 21.460 1.00 82.94 90 LYS A O 1
ATOM 731 N N . ILE A 1 91 ? -0.657 9.593 22.217 1.00 82.94 91 ILE A N 1
ATOM 732 C CA . ILE A 1 91 ? -1.462 10.223 23.280 1.00 82.94 91 ILE A CA 1
ATOM 733 C C . ILE A 1 91 ? -2.645 10.994 22.679 1.00 82.94 91 ILE A C 1
ATOM 735 O O . ILE A 1 91 ? -3.784 10.830 23.112 1.00 82.94 91 ILE A O 1
ATOM 739 N N . LYS A 1 92 ? -2.412 11.782 21.623 1.00 85.19 92 LYS A N 1
ATOM 740 C CA . LYS A 1 92 ? -3.475 12.507 20.911 1.00 85.19 92 LYS A CA 1
ATOM 741 C C . LYS A 1 92 ? -4.527 11.555 20.335 1.00 85.19 92 LYS A C 1
ATOM 743 O O . LYS A 1 92 ? -5.719 11.853 20.387 1.00 85.19 92 LYS A O 1
ATOM 748 N N . LEU A 1 93 ? -4.097 10.418 19.788 1.00 85.19 93 LEU A N 1
ATOM 749 C CA . LEU A 1 93 ? -4.976 9.383 19.247 1.00 85.19 93 LEU A CA 1
ATOM 750 C C . LEU A 1 93 ? -5.824 8.733 20.349 1.00 85.19 93 LEU A C 1
ATOM 752 O O . LEU A 1 93 ? -7.032 8.580 20.171 1.00 85.19 93 LEU A O 1
ATOM 756 N N . LEU A 1 94 ? -5.220 8.437 21.503 1.00 85.75 94 LEU A N 1
ATOM 757 C CA . LEU A 1 94 ? -5.920 7.931 22.685 1.00 85.75 94 LEU A CA 1
ATOM 758 C C . LEU A 1 94 ? -7.000 8.904 23.156 1.00 85.75 94 LEU A C 1
ATOM 760 O O . LEU A 1 94 ? -8.159 8.508 23.263 1.00 85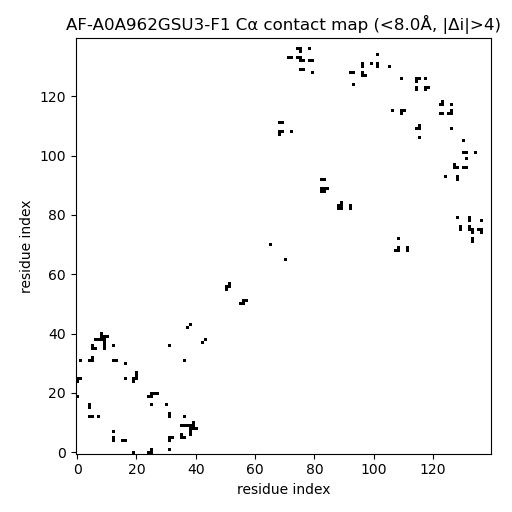.75 94 LEU A O 1
ATOM 764 N N . ILE A 1 95 ? -6.661 10.182 23.350 1.00 83.69 95 ILE A N 1
ATOM 765 C CA . ILE A 1 95 ? -7.622 11.214 23.773 1.00 83.69 95 ILE A CA 1
ATOM 766 C C . ILE A 1 95 ? -8.785 11.308 22.778 1.00 83.69 95 ILE A C 1
ATOM 768 O O . ILE A 1 95 ? -9.948 11.244 23.176 1.00 83.69 95 ILE A O 1
ATOM 772 N N . LYS A 1 96 ? -8.491 11.365 21.472 1.00 83.19 96 LYS A N 1
ATOM 773 C CA . LYS A 1 96 ? -9.523 11.380 20.424 1.00 83.19 96 LYS A CA 1
ATOM 774 C C . LYS A 1 96 ? -10.428 10.149 20.471 1.00 83.19 96 LYS A C 1
ATOM 776 O O . LYS A 1 96 ? -11.632 10.288 20.286 1.00 83.19 96 LYS A O 1
ATOM 781 N N . SER A 1 97 ? -9.869 8.966 20.724 1.00 81.50 97 SER A N 1
ATOM 782 C CA . SER A 1 97 ? -10.656 7.734 20.843 1.00 81.50 97 SER A CA 1
ATOM 783 C C . SER A 1 97 ? -11.540 7.721 22.094 1.00 81.50 97 SER A C 1
ATOM 785 O O . SER A 1 97 ? -12.665 7.238 22.041 1.00 81.50 97 SER A O 1
ATOM 787 N N . LEU A 1 98 ? -11.071 8.300 23.206 1.00 81.19 98 LEU A N 1
ATOM 788 C CA . LEU A 1 98 ? -11.816 8.380 24.464 1.00 81.19 98 LEU A CA 1
ATOM 789 C C . LEU A 1 98 ? -13.008 9.334 24.373 1.00 81.19 98 LEU A C 1
ATOM 791 O O . LEU A 1 98 ? -14.052 9.039 24.948 1.00 81.19 98 LEU A O 1
ATOM 795 N N . MET A 1 99 ? -12.855 10.439 23.640 1.00 80.31 99 MET A N 1
ATOM 796 C CA . MET A 1 99 ? -13.918 11.418 23.394 1.00 80.31 99 MET A CA 1
ATOM 797 C C . MET A 1 99 ? -14.972 10.919 22.398 1.00 80.31 99 MET A C 1
ATOM 799 O O . MET A 1 99 ? -15.967 11.606 22.164 1.00 80.31 99 MET A O 1
ATOM 803 N N . HIS A 1 100 ? -14.764 9.751 21.781 1.00 73.56 100 HIS A N 1
ATOM 804 C CA . HIS A 1 100 ? -15.633 9.263 20.727 1.00 73.56 100 HIS A CA 1
ATOM 805 C C . HIS A 1 100 ? -16.456 8.048 21.143 1.00 73.56 100 HIS A C 1
ATOM 807 O O . HIS A 1 100 ? -15.927 6.964 21.367 1.00 73.56 100 HIS A O 1
ATOM 813 N N . ASN A 1 101 ? -17.779 8.217 21.153 1.00 67.75 101 ASN A N 1
ATOM 814 C CA . ASN A 1 101 ? -18.726 7.115 21.264 1.00 67.75 101 ASN A CA 1
ATOM 815 C C . ASN A 1 101 ? -19.266 6.779 19.872 1.00 67.75 101 ASN A C 1
ATOM 817 O O . ASN A 1 101 ? -19.884 7.615 19.210 1.00 67.75 101 ASN A O 1
ATOM 821 N N . SER A 1 102 ? -19.014 5.553 19.417 1.00 66.94 102 SER A N 1
ATOM 822 C CA . SER A 1 102 ? -19.624 5.031 18.196 1.00 66.94 102 SER A CA 1
ATOM 823 C C . SER A 1 102 ? -20.970 4.393 18.528 1.00 66.94 102 SER A C 1
ATOM 825 O O . SER A 1 102 ? -21.052 3.583 19.446 1.00 66.94 102 SER A O 1
ATOM 827 N N . LYS A 1 103 ? -22.013 4.751 17.769 1.00 69.12 103 LYS A N 1
ATOM 828 C CA . LYS A 1 103 ? -23.324 4.080 17.796 1.00 69.12 103 LYS A CA 1
ATOM 829 C C . LYS A 1 103 ? -23.397 2.883 16.835 1.00 69.12 103 LYS A C 1
ATOM 831 O O . LYS A 1 103 ? -24.416 2.207 16.807 1.00 69.12 103 LYS A O 1
ATOM 836 N N . GLN A 1 104 ? -22.359 2.642 16.029 1.00 77.31 104 GLN A N 1
ATOM 837 C CA . GLN A 1 104 ? -22.331 1.506 15.105 1.00 77.31 104 GLN A CA 1
ATOM 838 C C . GLN A 1 104 ? -22.101 0.197 15.853 1.00 77.31 104 GLN A C 1
ATOM 840 O O . GLN A 1 104 ? -21.247 0.123 16.745 1.00 77.31 104 GLN A O 1
ATOM 845 N N . ASP A 1 105 ? -22.809 -0.842 15.415 1.00 83.94 105 ASP A N 1
ATOM 846 C CA . ASP A 1 105 ? -22.539 -2.203 15.845 1.00 83.94 105 ASP A CA 1
ATOM 847 C C . ASP A 1 105 ? -21.163 -2.648 15.325 1.00 83.94 105 ASP A C 1
ATOM 849 O O . ASP A 1 105 ? -20.927 -2.781 14.126 1.00 83.94 105 ASP A O 1
ATOM 853 N N . ASN A 1 106 ? -20.230 -2.822 16.259 1.00 88.88 106 ASN A N 1
ATOM 854 C CA . ASN A 1 106 ? -18.877 -3.309 16.004 1.00 88.88 106 ASN A CA 1
ATOM 855 C C . ASN A 1 106 ? -18.638 -4.673 16.672 1.00 88.88 106 ASN A C 1
ATOM 857 O O . ASN A 1 106 ? -17.488 -5.094 16.797 1.00 88.88 106 ASN A O 1
ATOM 861 N N . SER A 1 107 ? -19.702 -5.347 17.127 1.00 89.00 107 SER A N 1
ATOM 862 C CA . SER A 1 107 ? -19.640 -6.597 17.892 1.00 89.00 107 SER A CA 1
ATOM 863 C C . SER A 1 107 ? -18.787 -7.658 17.202 1.00 89.00 107 SER A C 1
ATOM 865 O O . SER A 1 107 ? -17.843 -8.151 17.814 1.00 89.00 107 SER A O 1
ATOM 867 N N . LYS A 1 108 ? -19.023 -7.917 15.910 1.00 92.88 108 LYS A N 1
ATOM 868 C CA . LYS A 1 108 ? -18.274 -8.911 15.125 1.00 92.88 108 LYS A CA 1
ATOM 869 C C . LYS A 1 108 ? -16.765 -8.649 15.066 1.00 92.88 108 LYS A C 1
ATOM 871 O O . LYS A 1 108 ? -15.967 -9.564 15.249 1.00 92.88 108 LYS A O 1
ATOM 876 N 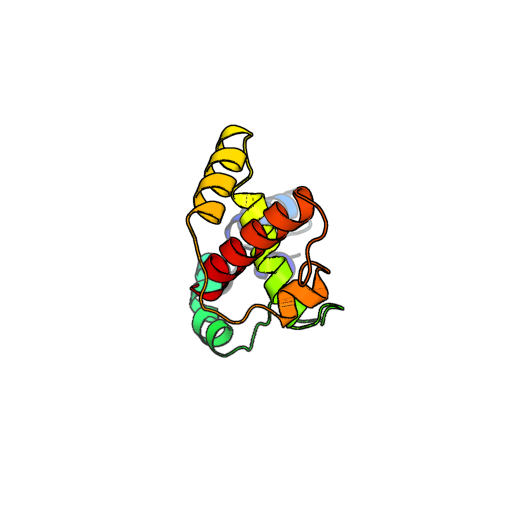N . TYR A 1 109 ? -16.356 -7.389 14.896 1.00 93.75 109 TYR A N 1
ATOM 877 C CA . TYR A 1 109 ? -14.936 -7.025 14.839 1.00 93.75 109 TYR A CA 1
ATOM 878 C C . TYR A 1 109 ? -14.275 -7.116 16.217 1.00 93.75 109 TYR A C 1
ATOM 880 O O . TYR A 1 109 ? -13.137 -7.563 16.345 1.00 93.75 109 TYR A O 1
ATOM 888 N N . LEU A 1 110 ? -15.001 -6.704 17.261 1.00 93.06 110 LEU A N 1
ATOM 889 C CA . LEU A 1 110 ? -14.537 -6.809 18.641 1.00 93.06 110 LEU A CA 1
ATOM 890 C C . LEU A 1 110 ? -14.426 -8.266 19.083 1.00 93.06 110 LEU A C 1
ATOM 892 O O . LEU A 1 110 ? -13.466 -8.605 19.762 1.00 93.06 110 LEU A O 1
ATOM 896 N N . GLN A 1 111 ? -15.363 -9.122 18.684 1.00 94.38 111 GLN A N 1
ATOM 897 C CA . GLN A 1 111 ? -15.325 -10.550 18.970 1.00 94.38 111 GLN A CA 1
ATOM 898 C C . GLN A 1 111 ? -14.111 -11.202 18.307 1.00 94.38 111 GLN A C 1
ATOM 900 O O . GLN A 1 111 ? -13.360 -11.896 18.984 1.00 94.38 111 GLN A O 1
ATOM 905 N N . ARG A 1 112 ? -13.851 -10.914 17.021 1.00 94.38 112 ARG A N 1
ATOM 906 C CA . ARG A 1 112 ? -12.680 -11.462 16.314 1.00 94.38 112 ARG A CA 1
ATOM 907 C C . ARG A 1 112 ? -11.350 -11.059 16.957 1.00 94.38 112 ARG A C 1
ATOM 909 O O . ARG A 1 112 ? -10.406 -11.838 16.936 1.00 94.38 112 ARG A O 1
ATOM 916 N N . MET A 1 113 ? -11.294 -9.871 17.560 1.00 93.50 113 MET A N 1
ATOM 917 C CA . MET A 1 113 ? -10.122 -9.364 18.283 1.00 93.50 113 MET A CA 1
ATOM 918 C C . MET A 1 113 ? -10.096 -9.725 19.778 1.00 93.50 113 MET A C 1
ATOM 920 O O . MET A 1 113 ? -9.206 -9.255 20.480 1.00 93.50 113 MET A O 1
ATOM 924 N N . ASN A 1 114 ? -11.051 -10.514 20.287 1.00 92.69 114 ASN A N 1
ATOM 925 C CA . ASN A 1 114 ? -11.217 -10.818 21.718 1.00 92.69 114 ASN A CA 1
ATOM 926 C C . ASN A 1 114 ? -11.393 -9.574 22.623 1.00 92.69 114 ASN A C 1
ATOM 928 O O . ASN A 1 114 ? -11.019 -9.569 23.789 1.00 92.69 114 ASN A O 1
ATOM 932 N N . LEU A 1 115 ? -12.005 -8.507 22.101 1.00 92.94 115 LEU A N 1
ATOM 933 C CA . LEU A 1 115 ? -12.226 -7.220 22.781 1.00 92.94 115 LEU A CA 1
ATOM 934 C C . LEU A 1 115 ? -13.705 -6.938 23.107 1.00 92.94 115 LEU A C 1
ATOM 936 O O . LEU A 1 115 ? -14.065 -5.819 23.490 1.00 92.94 115 LEU A O 1
ATOM 940 N N . GLN A 1 116 ? -14.589 -7.926 22.950 1.00 88.94 116 GLN A N 1
ATOM 941 C CA . GLN A 1 116 ? -16.020 -7.772 23.239 1.00 88.94 116 GLN A CA 1
ATOM 942 C C . GLN A 1 116 ? -16.288 -7.544 24.737 1.00 88.94 116 GLN A C 1
ATOM 944 O O . GLN A 1 116 ? -17.116 -6.701 25.095 1.00 88.94 116 GLN A O 1
ATOM 949 N N . THR A 1 117 ? -15.541 -8.224 25.607 1.00 89.19 117 THR A N 1
ATOM 950 C CA . THR A 1 117 ? -15.630 -8.135 27.074 1.00 89.19 117 THR A CA 1
ATOM 951 C C . THR A 1 117 ? -14.242 -7.871 27.673 1.00 89.19 117 THR A C 1
ATOM 953 O O . THR A 1 117 ? -13.611 -8.807 28.163 1.00 89.19 117 THR A O 1
ATOM 956 N N . PRO A 1 118 ? -13.741 -6.621 27.614 1.00 88.25 118 PRO A N 1
ATOM 957 C CA . PRO A 1 118 ? -12.389 -6.291 28.051 1.00 88.25 118 PRO A CA 1
ATOM 958 C C . PRO A 1 118 ? -12.259 -6.406 29.575 1.00 88.25 118 PRO A C 1
ATOM 960 O O . PRO A 1 118 ? -13.023 -5.777 30.313 1.00 88.25 118 PRO A O 1
ATOM 963 N N . GLN A 1 119 ? -11.281 -7.175 30.040 1.00 89.25 119 GLN A N 1
ATOM 964 C CA . GLN A 1 119 ? -11.052 -7.481 31.453 1.00 89.25 119 GLN A CA 1
ATOM 965 C C . GLN A 1 119 ? -10.087 -6.490 32.110 1.00 89.25 119 GLN A C 1
ATOM 967 O O . GLN A 1 119 ? -10.276 -6.099 33.262 1.00 89.25 119 GLN A O 1
ATOM 972 N N . ASN A 1 120 ? -9.085 -6.017 31.368 1.00 91.81 120 ASN A N 1
ATOM 973 C CA . ASN A 1 120 ? -8.048 -5.114 31.873 1.00 91.81 120 ASN A CA 1
ATOM 974 C C . ASN A 1 120 ? -8.084 -3.729 31.192 1.00 91.81 120 ASN A C 1
ATOM 976 O O . ASN A 1 120 ? -8.823 -3.475 30.236 1.00 91.81 120 ASN A O 1
ATOM 980 N N . SER A 1 121 ? -7.308 -2.784 31.728 1.00 89.81 121 SER A N 1
ATOM 981 C CA . SER A 1 121 ? -7.241 -1.409 31.212 1.00 89.81 121 SER A CA 1
ATOM 982 C C . SER A 1 121 ? -6.661 -1.330 29.797 1.00 89.81 121 SER A C 1
ATOM 984 O O . SER A 1 121 ? -7.096 -0.492 29.007 1.00 89.81 121 SER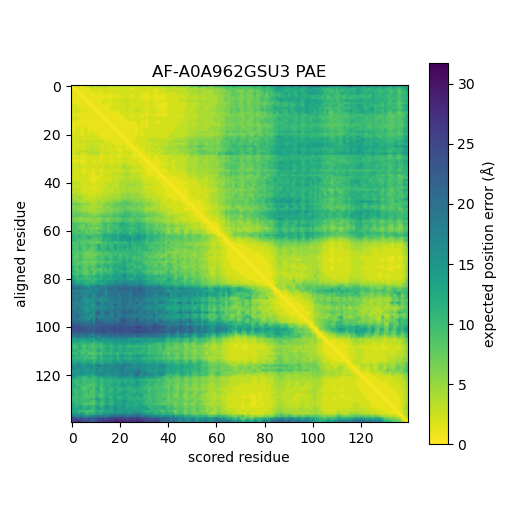 A O 1
ATOM 986 N N . GLU A 1 122 ? -5.721 -2.212 29.459 1.00 89.62 122 GLU A N 1
ATOM 987 C CA . GLU A 1 122 ? -5.104 -2.280 28.133 1.00 89.62 122 GLU A CA 1
ATOM 988 C C . GLU A 1 122 ? -6.121 -2.690 27.058 1.00 89.62 122 GLU A C 1
ATOM 990 O O . GLU A 1 122 ? -6.236 -2.037 26.019 1.00 89.62 122 GLU A O 1
ATOM 995 N N . GLU A 1 123 ? -6.940 -3.701 27.331 1.00 91.50 123 GLU A N 1
ATOM 996 C CA . GLU A 1 123 ? -8.027 -4.148 26.461 1.00 91.50 123 GLU A CA 1
ATOM 997 C C . GLU A 1 123 ? -9.111 -3.076 26.323 1.00 91.50 123 GLU A C 1
ATOM 999 O O . GLU A 1 123 ? -9.632 -2.856 25.230 1.00 91.50 123 GLU A O 1
ATOM 1004 N N . LYS A 1 124 ? -9.426 -2.340 27.398 1.00 89.75 124 LYS A N 1
ATOM 1005 C CA . LYS A 1 124 ? -10.363 -1.202 27.332 1.00 89.75 124 LYS A CA 1
ATOM 1006 C C . LYS A 1 124 ? -9.853 -0.108 26.392 1.00 89.75 124 LYS A C 1
ATOM 1008 O O . LYS A 1 124 ? -10.638 0.447 25.617 1.00 89.75 124 LYS A O 1
ATOM 1013 N N . ILE A 1 125 ? -8.555 0.191 26.439 1.00 89.88 125 ILE A N 1
ATOM 1014 C CA . ILE A 1 125 ? -7.908 1.150 25.538 1.00 89.88 125 ILE A CA 1
ATOM 1015 C C . ILE A 1 125 ? -7.919 0.620 24.100 1.00 89.88 125 ILE A C 1
ATOM 1017 O O . ILE A 1 125 ? -8.366 1.322 23.191 1.00 89.88 125 ILE A O 1
ATOM 1021 N N . SER A 1 126 ? -7.499 -0.629 23.902 1.00 91.62 126 SER A N 1
ATOM 1022 C CA . SER A 1 126 ? -7.440 -1.284 22.592 1.00 91.62 126 SER A CA 1
ATOM 1023 C C . SER A 1 126 ? -8.811 -1.338 21.924 1.00 91.62 126 SER A C 1
ATOM 1025 O O . SER A 1 126 ? -8.947 -0.973 20.757 1.00 91.62 126 SER A O 1
ATOM 1027 N N . ARG A 1 127 ? -9.861 -1.672 22.685 1.00 92.44 127 ARG A N 1
ATOM 1028 C CA . ARG A 1 127 ? -11.256 -1.632 22.230 1.00 92.44 127 ARG A CA 1
ATOM 1029 C C . ARG A 1 127 ? -11.646 -0.246 21.726 1.00 92.44 127 ARG A C 1
ATOM 1031 O O . ARG A 1 127 ? -12.218 -0.130 20.645 1.00 92.44 127 ARG A O 1
ATOM 1038 N N . LYS A 1 128 ? -11.353 0.810 22.489 1.00 90.44 128 LYS A N 1
ATOM 1039 C CA . LYS A 1 128 ? -11.707 2.185 22.100 1.00 90.44 128 LYS A CA 1
ATOM 1040 C C . LYS A 1 128 ? -10.938 2.657 20.870 1.00 90.44 128 LYS A C 1
ATOM 1042 O O . LYS A 1 128 ? -11.538 3.253 19.976 1.00 90.44 128 LYS A O 1
ATOM 1047 N N . LEU A 1 129 ? -9.644 2.353 20.791 1.00 91.62 129 LEU A N 1
ATOM 1048 C CA . LEU A 1 129 ? -8.824 2.646 19.615 1.00 91.62 129 LEU A CA 1
ATOM 1049 C C . LEU A 1 129 ? -9.353 1.932 18.370 1.00 91.62 129 LEU A C 1
ATOM 1051 O O . LEU A 1 129 ? -9.478 2.557 17.317 1.00 91.62 129 LEU A O 1
ATOM 1055 N N . LEU A 1 130 ? -9.710 0.652 18.496 1.00 92.44 130 LEU A N 1
ATOM 1056 C CA . LEU A 1 130 ? -10.248 -0.135 17.393 1.00 92.44 130 LEU A CA 1
ATOM 1057 C C . LEU A 1 130 ? -11.597 0.416 16.916 1.00 92.44 130 LEU A C 1
ATOM 1059 O O . LEU A 1 130 ? -11.751 0.660 15.725 1.00 92.44 130 LEU A O 1
ATOM 1063 N N . ILE A 1 131 ? -12.538 0.703 17.822 1.00 92.38 131 ILE A N 1
ATOM 1064 C CA . ILE A 1 131 ? -13.831 1.325 17.475 1.00 92.38 131 ILE A CA 1
ATOM 1065 C C . ILE A 1 131 ? -13.621 2.665 16.759 1.00 92.38 131 ILE A C 1
ATOM 1067 O O . ILE A 1 131 ? -14.267 2.946 15.746 1.00 92.38 131 ILE A O 1
ATOM 1071 N N . PHE A 1 132 ? -12.702 3.493 17.263 1.00 91.06 132 PHE A N 1
ATOM 1072 C CA . PHE A 1 132 ? -12.365 4.764 16.631 1.00 91.06 132 PHE A CA 1
ATOM 1073 C C . PHE A 1 132 ? -11.829 4.558 15.207 1.00 91.06 132 PHE A C 1
ATOM 1075 O O . PHE A 1 132 ? -12.285 5.220 14.275 1.00 91.06 132 PHE A O 1
ATOM 1082 N N . ALA A 1 133 ? -10.896 3.625 15.018 1.00 91.44 133 ALA A N 1
ATOM 1083 C CA . ALA A 1 133 ? -10.297 3.339 13.719 1.00 91.44 133 ALA A CA 1
ATOM 1084 C C . ALA A 1 133 ? -11.278 2.722 12.716 1.00 91.44 133 ALA A C 1
ATOM 1086 O O . ALA A 1 133 ? -11.272 3.108 11.545 1.00 91.44 133 ALA A O 1
ATOM 1087 N N . LEU A 1 134 ? -12.148 1.815 13.167 1.00 92.06 134 LEU A N 1
ATOM 1088 C CA . LEU A 1 134 ? -13.207 1.220 12.351 1.00 92.06 134 LEU A CA 1
ATOM 1089 C C . LEU A 1 134 ? -14.110 2.308 11.768 1.00 92.06 134 LEU A C 1
ATOM 1091 O O . LEU A 1 134 ? -14.340 2.337 10.563 1.00 92.06 134 LEU A O 1
ATOM 1095 N N . LYS A 1 135 ? -14.508 3.294 12.577 1.00 89.56 135 LYS A N 1
ATOM 1096 C CA . LYS A 1 135 ? -15.293 4.427 12.079 1.00 89.56 135 LYS A CA 1
ATOM 1097 C C . LYS A 1 135 ? -14.551 5.241 11.011 1.00 89.56 135 LYS A C 1
ATOM 1099 O O . LYS A 1 135 ? -15.122 5.565 9.971 1.00 89.56 135 LYS A O 1
ATOM 1104 N N . GLN A 1 136 ? -13.280 5.572 11.246 1.00 89.50 136 GLN A N 1
ATOM 1105 C CA . GLN A 1 136 ? -12.485 6.386 10.310 1.00 89.50 136 GLN A CA 1
ATOM 1106 C C . GLN A 1 136 ? -12.246 5.685 8.968 1.00 89.50 136 GLN A C 1
ATOM 1108 O O . GLN A 1 136 ? -12.115 6.342 7.937 1.00 89.50 136 GLN A O 1
ATOM 1113 N N . THR A 1 137 ? -12.185 4.356 8.984 1.00 88.75 137 THR A N 1
ATOM 1114 C CA . THR A 1 137 ? -11.894 3.540 7.802 1.00 88.75 137 THR A CA 1
ATOM 1115 C C . THR A 1 137 ? -13.135 3.026 7.078 1.00 88.75 137 THR A C 1
ATOM 1117 O O . THR A 1 137 ? -13.011 2.673 5.910 1.00 88.75 137 THR A O 1
ATOM 1120 N N . GLN A 1 138 ? -14.310 3.010 7.717 1.00 80.25 138 GLN A N 1
ATOM 1121 C CA . GLN A 1 138 ? -15.594 2.689 7.074 1.00 80.25 138 GLN A CA 1
ATOM 1122 C C . GLN A 1 138 ? -16.273 3.911 6.438 1.00 80.25 138 GLN A C 1
ATOM 1124 O O . GLN A 1 138 ? -17.065 3.757 5.520 1.00 80.25 138 GLN A O 1
ATOM 1129 N N . THR A 1 139 ? -15.955 5.129 6.891 1.00 59.78 139 THR A N 1
ATOM 1130 C CA . THR A 1 139 ? -16.500 6.376 6.309 1.00 59.78 139 THR A CA 1
ATOM 1131 C C . THR A 1 139 ? -15.755 6.805 5.025 1.00 59.78 139 THR A C 1
ATOM 1133 O O . THR A 1 139 ? -16.033 7.867 4.477 1.00 59.78 139 THR A O 1
ATOM 1136 N N . ARG A 1 140 ? -14.776 6.016 4.563 1.00 43.91 140 ARG A N 1
ATOM 1137 C CA . ARG A 1 140 ? -13.903 6.290 3.409 1.00 43.91 140 ARG A CA 1
ATOM 1138 C C . ARG A 1 140 ? -13.827 5.090 2.480 1.00 43.91 140 ARG A C 1
ATOM 1140 O O . ARG A 1 140 ? -13.995 5.318 1.271 1.00 43.91 140 ARG A O 1
#

Foldseek 3Di:
DLVVLLQDALVCSVVVQVVCVVVVVDPPPDDNDPVSNPRHPVVCCVVCVVVVVVVVDDPCPPDDPDDPLVVLLVQLVVVLVVQPPDPVSNVVLLVVLVPDDDPDPPCVNCVVVVLNDDDDPVSVSVNSSSSVSSVVRVVD

Secondary structure (DSSP, 8-state):
-HHHHHHS-HHHHHHHHHHHHHTTSS-TT----GGGTT--HHHHHHHHHHHHHTTSS-SSTT--S--HHHHHHHHHHHHHHHH-SSHHHHHHHHHHHHT----S--HHHHHHTT-SS--SHHHHHHHHHHHHHHHHHH--

Mean predicted aligned error: 7.65 Å

Radius of gyration: 23.43 Å; Cα contacts (8 Å, |Δi|>4): 100; chains: 1; bounding box: 49×29×65 Å

Sequence (140 aa):
VKRMICIADSQFQDELRQTAVQFNKLSADWEVPQNFRNNTAQVLDKQFSQFKSSGFFPIFPFGCDFTDEELVIVKALKYLKSQAGSTFSKIKLLIKSLMHNSKQDNSKYLQRMNLQTPQNSEEKISRKLLIFALKQTQTR

pLDDT: mean 89.79, std 7.84, range [43.91, 97.88]

Solvent-accessible surface area (backbone atoms only — not comparable to full-atom values): 8292 Å² total; per-residue (Å²): 103,74,69,62,44,50,71,33,52,35,92,49,30,63,59,57,48,51,54,31,31,77,69,70,68,40,63,84,87,66,72,82,56,73,92,35,64,66,41,38,73,68,51,50,48,63,71,43,43,65,46,44,77,69,58,76,60,53,98,52,81,87,61,68,97,62,51,76,64,50,51,53,49,50,53,16,51,52,52,50,56,72,55,47,81,41,75,67,39,40,51,53,48,49,54,57,21,72,77,52,84,78,87,68,90,51,61,72,59,25,50,76,68,69,34,70,76,52,88,50,73,66,40,49,50,51,38,36,47,48,54,46,27,42,53,64,55,70,79,105